Protein AF-X0TEA9-F1 (afdb_monomer_lite)

Foldseek 3Di:
DPQFWEWEFEFQAQTWIWIDGPLDIDIGDRLGGCVPVVSVVVSVVVSVVCCVVRVGQEYEYAQPCPTSSNVVLVVVCVVPVRHHYYHAWRQLVVQVVVCSVVVPAAWDWDWFADDFTQDPVRDTFGTFTWTDHDRDIDTDDGDDDDDDPDDVD

Sequence (153 aa):
MLNKKIVALGADIKNRILLAKGNTLYFGMDIGDLSDARNFGLFKKEVTRAIKKAKPDIITCDLHPNYFSSLFAKELNLRLNTYDLRLIQHHHAHIASVMQEHRLRGPVIGVSFDGTGYGEDGNSWGGEFLLVEGDGFKRLAHLKYRKMPGGDK

Secondary structure (DSSP, 8-state):
--S-EEEE---STTB--EEEETTEEEE----B-TTSHHHHHHHHHHHHHHHHHH--SEEEEES-TT-HHHHHHHHHHHHH--SEEEEE-HHHHHHHHHHHHTT--S-EEEEEEEEEEE-TTSSEEEEEEEEEETTEEEEEEEPPP---TTS--

pLDDT: mean 93.9, std 8.46, range [42.81, 98.62]

Organism: NCBI:txid412755

InterPro domains:
  IPR041440 HypF, Kae1-like domain [PF17788] (3-101)
  IPR051060 Carbamoyltransferase HypF-like [PTHR42959] (2-153)
  IPR055128 Carbamoyltransferase, Kae1-like domain, second subdomain [PF22521] (110-153)

Radius of gyration: 15.79 Å; chains: 1; bounding box: 41×28×40 Å

Structure (mmCIF, N/CA/C/O backbone):
data_AF-X0TEA9-F1
#
_entry.id   AF-X0TEA9-F1
#
loop_
_atom_site.group_PDB
_atom_site.id
_atom_site.type_symbol
_atom_site.label_atom_id
_atom_site.label_alt_id
_atom_site.label_comp_id
_atom_site.label_asym_id
_atom_site.label_entity_id
_atom_site.label_seq_id
_atom_site.pdbx_PDB_ins_code
_atom_site.Cartn_x
_atom_site.Cartn_y
_atom_site.Cartn_z
_atom_site.occupancy
_atom_site.B_iso_or_equiv
_atom_site.auth_seq_id
_atom_site.auth_comp_id
_atom_site.auth_asym_id
_atom_site.auth_atom_id
_atom_site.pdbx_PDB_model_num
ATOM 1 N N . MET A 1 1 ? -18.947 -6.884 2.192 1.00 50.41 1 MET A N 1
ATOM 2 C CA . MET A 1 1 ? -17.992 -6.852 3.319 1.00 50.41 1 MET A CA 1
ATOM 3 C C . MET A 1 1 ? -18.694 -6.214 4.507 1.00 50.41 1 MET A C 1
ATOM 5 O O . MET A 1 1 ? -19.144 -5.083 4.388 1.00 50.41 1 MET A O 1
ATOM 9 N N . LEU A 1 2 ? -18.884 -6.965 5.596 1.00 49.22 2 LEU A N 1
ATOM 10 C CA . LEU A 1 2 ? -19.403 -6.447 6.870 1.00 49.22 2 LEU A CA 1
ATOM 11 C C . LEU A 1 2 ? -18.555 -5.258 7.356 1.00 49.22 2 LEU A C 1
ATOM 13 O O . LEU A 1 2 ? -17.391 -5.168 6.980 1.00 49.22 2 LEU A O 1
ATOM 17 N N . ASN A 1 3 ? -19.175 -4.393 8.166 1.00 76.12 3 ASN A N 1
ATOM 18 C CA . ASN A 1 3 ? -18.806 -3.069 8.708 1.00 76.12 3 ASN A CA 1
ATOM 19 C C . ASN A 1 3 ? -17.374 -2.889 9.290 1.00 76.12 3 ASN A C 1
ATOM 21 O O . ASN A 1 3 ? -17.213 -2.337 10.378 1.00 76.12 3 ASN A O 1
ATOM 25 N N . LYS A 1 4 ? -16.335 -3.362 8.596 1.00 88.81 4 LYS A N 1
ATOM 26 C CA . LYS A 1 4 ? -14.934 -3.234 8.994 1.00 88.81 4 LYS A CA 1
ATOM 27 C C . LYS A 1 4 ? -14.460 -1.802 8.786 1.00 88.81 4 LYS A C 1
ATOM 29 O O . LYS A 1 4 ? -14.801 -1.148 7.797 1.00 88.81 4 LYS A O 1
ATOM 34 N N . LYS A 1 5 ? -13.651 -1.329 9.724 1.00 96.00 5 LYS A N 1
ATOM 35 C CA . LYS A 1 5 ? -12.936 -0.059 9.652 1.00 96.00 5 LYS A CA 1
ATOM 36 C C . LYS A 1 5 ? -11.523 -0.336 9.173 1.00 96.00 5 LYS A C 1
ATOM 38 O O . LYS A 1 5 ? -10.810 -1.128 9.787 1.00 96.00 5 LYS A O 1
ATOM 43 N N . ILE A 1 6 ? -11.129 0.325 8.096 1.00 96.44 6 ILE A N 1
ATOM 44 C CA . ILE A 1 6 ? -9.833 0.116 7.454 1.00 96.44 6 ILE A CA 1
ATOM 45 C C . ILE A 1 6 ? -9.066 1.426 7.489 1.00 96.44 6 ILE A C 1
ATOM 47 O O . ILE A 1 6 ? -9.613 2.458 7.112 1.00 96.44 6 ILE A O 1
ATOM 51 N N . VAL A 1 7 ? -7.808 1.388 7.918 1.00 97.88 7 VAL A N 1
ATOM 52 C CA . VAL A 1 7 ? -6.879 2.508 7.737 1.00 97.88 7 VAL A CA 1
ATOM 53 C C . VAL A 1 7 ? -5.841 2.096 6.696 1.00 97.88 7 VAL A C 1
ATOM 55 O O . VAL A 1 7 ? -5.068 1.172 6.924 1.00 97.88 7 VAL A O 1
ATOM 58 N N . ALA A 1 8 ? -5.847 2.750 5.538 1.00 98.00 8 ALA A N 1
ATOM 59 C CA . ALA A 1 8 ? -4.859 2.553 4.487 1.00 98.00 8 ALA A CA 1
ATOM 60 C C . ALA A 1 8 ? -3.772 3.625 4.576 1.00 98.00 8 ALA A C 1
ATOM 62 O O . ALA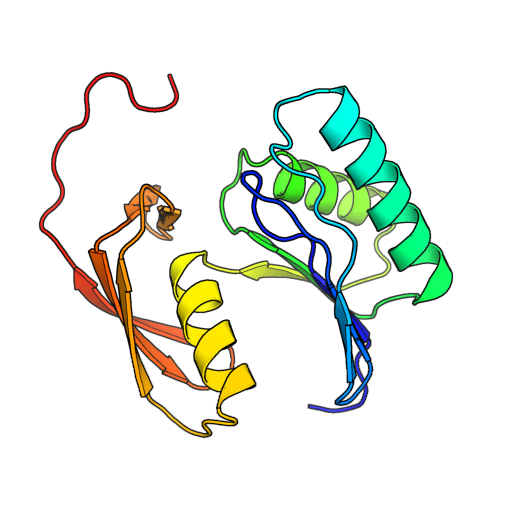 A 1 8 ? -4.073 4.816 4.675 1.00 98.00 8 ALA A O 1
ATOM 63 N N . LEU A 1 9 ? -2.517 3.188 4.569 1.00 98.31 9 LEU A N 1
ATOM 64 C CA . LEU A 1 9 ? -1.333 4.030 4.732 1.00 98.31 9 LEU A CA 1
ATOM 65 C C . LEU A 1 9 ? -0.776 4.506 3.391 1.00 98.31 9 LEU A C 1
ATOM 67 O O . LEU A 1 9 ? -0.061 5.498 3.388 1.00 98.31 9 LEU A O 1
ATOM 71 N N . GLY A 1 10 ? -1.126 3.848 2.282 1.00 96.75 10 GLY A N 1
ATOM 72 C CA . GLY A 1 10 ? -0.668 4.203 0.937 1.00 96.75 10 GLY A CA 1
ATOM 73 C C . GLY A 1 10 ? 0.783 3.804 0.644 1.00 96.75 10 GLY A C 1
ATOM 74 O O . GLY A 1 10 ? 1.349 2.956 1.335 1.00 96.75 10 GLY A O 1
ATOM 75 N N . ALA A 1 11 ? 1.334 4.421 -0.405 1.00 96.69 11 ALA A N 1
ATOM 76 C CA . ALA A 1 11 ? 2.721 4.319 -0.871 1.00 96.69 11 ALA A CA 1
ATOM 77 C C . ALA A 1 11 ? 3.558 5.526 -0.402 1.00 96.69 11 ALA A C 1
ATOM 79 O O . ALA A 1 11 ? 3.006 6.474 0.149 1.00 96.69 11 ALA A O 1
ATOM 80 N N . ASP A 1 12 ? 4.870 5.539 -0.630 1.00 96.62 12 ASP A N 1
ATOM 81 C CA . ASP A 1 12 ? 5.744 6.593 -0.084 1.00 96.62 12 ASP A CA 1
ATOM 82 C C . ASP A 1 12 ? 5.713 7.927 -0.839 1.00 96.62 12 ASP A C 1
ATOM 84 O O . ASP A 1 12 ? 5.885 8.980 -0.226 1.00 96.62 12 ASP A O 1
ATOM 88 N N . ILE A 1 13 ? 5.484 7.905 -2.151 1.00 96.25 13 ILE A N 1
ATOM 89 C CA . ILE A 1 13 ? 5.473 9.111 -2.986 1.00 96.25 13 ILE A CA 1
ATOM 90 C C . ILE A 1 13 ? 4.033 9.610 -3.132 1.00 96.25 13 ILE A C 1
ATOM 92 O O . ILE A 1 13 ? 3.132 8.827 -3.433 1.00 96.25 13 ILE A O 1
ATOM 96 N N . LYS A 1 14 ? 3.819 10.924 -2.956 1.00 95.44 14 LYS A N 1
ATOM 97 C CA . LYS A 1 14 ? 2.482 11.563 -2.960 1.00 95.44 14 LYS A CA 1
ATOM 98 C C . LYS A 1 14 ? 1.531 10.882 -1.966 1.00 95.44 14 LYS A C 1
ATOM 100 O O . LYS A 1 14 ? 0.381 10.568 -2.281 1.00 95.44 14 LYS A O 1
ATOM 105 N N . ASN A 1 15 ? 2.045 10.607 -0.769 1.00 98.12 15 ASN A N 1
ATOM 106 C CA . ASN A 1 15 ? 1.349 9.829 0.236 1.00 98.12 15 ASN A CA 1
ATOM 107 C C . ASN A 1 15 ? 0.074 10.527 0.724 1.00 98.12 15 ASN A C 1
ATOM 109 O O . ASN A 1 15 ? 0.049 11.726 1.014 1.00 98.12 15 ASN A O 1
ATOM 113 N N . ARG A 1 16 ? -0.979 9.726 0.896 1.00 97.31 16 ARG A N 1
ATOM 114 C CA . ARG A 1 16 ? -2.203 10.116 1.588 1.00 97.31 16 ARG A CA 1
ATOM 115 C C . ARG A 1 16 ? -2.786 8.911 2.310 1.00 97.31 16 ARG A C 1
ATOM 117 O O . ARG A 1 16 ? -2.997 7.864 1.704 1.00 97.31 16 ARG A O 1
ATOM 124 N N . ILE A 1 17 ? -3.108 9.082 3.590 1.00 97.69 17 ILE A N 1
ATOM 125 C CA . ILE A 1 17 ? -3.813 8.050 4.353 1.00 97.69 17 ILE A CA 1
ATOM 126 C C . ILE A 1 17 ? -5.316 8.084 4.062 1.00 97.69 17 ILE A C 1
ATOM 128 O O . ILE A 1 17 ? -5.883 9.135 3.753 1.00 97.69 17 ILE A O 1
ATOM 132 N N . LEU A 1 18 ? -5.984 6.949 4.220 1.00 97.25 18 LEU A N 1
ATOM 133 C CA . LEU A 1 18 ? -7.427 6.817 4.039 1.00 97.25 18 LEU A CA 1
ATOM 134 C C . LEU A 1 18 ? -8.028 6.042 5.212 1.00 97.25 18 LEU A C 1
ATOM 136 O O . LEU A 1 18 ? -7.525 4.986 5.584 1.00 97.25 18 LEU A O 1
ATOM 140 N N . LEU A 1 19 ? -9.136 6.532 5.766 1.00 96.94 19 LEU A N 1
ATOM 141 C CA . LEU A 1 19 ? -9.993 5.769 6.672 1.00 96.94 19 LEU A CA 1
ATOM 142 C C . LEU A 1 19 ? -11.269 5.364 5.932 1.00 96.94 19 LEU A C 1
ATOM 144 O O . LEU A 1 19 ? -12.052 6.222 5.533 1.00 96.94 19 LEU A O 1
ATOM 148 N N . ALA A 1 20 ? -11.512 4.065 5.800 1.00 95.00 20 ALA A N 1
ATOM 149 C CA . ALA A 1 20 ? -12.784 3.529 5.333 1.00 95.00 20 ALA A CA 1
ATOM 150 C C . ALA A 1 20 ? -13.621 3.051 6.524 1.00 95.00 20 ALA A C 1
ATOM 152 O O . ALA A 1 20 ? -13.121 2.341 7.401 1.00 95.00 20 ALA A O 1
ATOM 153 N N . LYS A 1 21 ? -14.901 3.428 6.561 1.00 92.38 21 LYS A N 1
ATOM 154 C CA . LYS A 1 21 ? -15.876 2.956 7.555 1.00 92.38 21 LYS A CA 1
ATOM 155 C C . LYS A 1 21 ? -17.211 2.698 6.864 1.00 92.38 21 LYS A C 1
ATOM 157 O O . LYS A 1 21 ? -17.892 3.638 6.454 1.00 92.38 21 LYS A O 1
ATOM 162 N N . GLY A 1 22 ? -17.589 1.426 6.751 1.00 87.12 22 GLY A N 1
ATOM 163 C CA . GLY A 1 22 ? -18.753 1.030 5.958 1.00 87.12 22 GLY A CA 1
ATOM 164 C C . GLY A 1 22 ? -18.560 1.434 4.494 1.00 87.12 22 GLY A C 1
ATOM 165 O O . GLY A 1 22 ? -17.565 1.059 3.883 1.00 87.12 22 GLY A O 1
ATOM 166 N N . ASN A 1 23 ? -19.479 2.239 3.957 1.00 85.44 23 ASN A N 1
ATOM 167 C CA . ASN A 1 23 ? -19.413 2.739 2.577 1.00 85.44 23 ASN A CA 1
ATOM 168 C C . ASN A 1 23 ? -18.794 4.143 2.458 1.00 85.44 23 ASN A C 1
ATOM 170 O O . ASN A 1 23 ? -18.801 4.719 1.371 1.00 85.44 23 ASN A O 1
ATOM 174 N N . THR A 1 24 ? -18.282 4.704 3.556 1.00 91.31 24 THR A N 1
ATOM 175 C CA . THR A 1 24 ? -17.723 6.059 3.571 1.00 91.31 24 THR A CA 1
ATOM 176 C C . THR A 1 24 ? -16.202 6.019 3.593 1.00 91.31 24 THR A C 1
ATOM 178 O O . THR A 1 24 ? -15.599 5.299 4.393 1.00 91.31 24 THR A O 1
ATOM 181 N N . LEU A 1 25 ? -15.596 6.832 2.729 1.00 93.88 25 LEU A N 1
ATOM 182 C CA . LEU A 1 25 ? -14.156 7.019 2.600 1.00 93.88 25 LEU A CA 1
ATOM 183 C C . LEU A 1 25 ? -13.775 8.414 3.110 1.00 93.88 25 LEU A C 1
ATOM 185 O O . LEU A 1 25 ? -14.314 9.416 2.643 1.00 93.88 25 LEU A O 1
ATOM 189 N N . TYR A 1 26 ? -12.850 8.478 4.064 1.00 95.38 26 TYR A N 1
ATOM 190 C CA . TYR A 1 26 ? -12.322 9.716 4.632 1.00 95.38 26 TYR A CA 1
ATOM 191 C C . TYR A 1 26 ? -10.846 9.848 4.271 1.00 95.38 26 TYR A C 1
ATOM 193 O O . TYR A 1 26 ? -9.990 9.174 4.850 1.00 95.38 26 TYR A O 1
ATOM 201 N N . PHE A 1 27 ? -10.556 10.710 3.303 1.00 95.06 27 PHE A N 1
ATOM 202 C CA . PHE A 1 27 ? -9.198 10.976 2.848 1.00 95.06 27 PHE A CA 1
ATOM 203 C C . PHE A 1 27 ? -8.469 11.913 3.816 1.00 95.06 27 PHE A C 1
ATOM 205 O O . PHE A 1 27 ? -9.021 12.921 4.259 1.00 95.06 27 PHE A O 1
ATOM 212 N N . GLY A 1 28 ? -7.224 11.570 4.141 1.00 94.38 28 GLY A N 1
ATOM 213 C CA . GLY A 1 28 ? -6.304 12.443 4.858 1.00 94.38 28 GLY A CA 1
ATOM 214 C C . GLY A 1 28 ? -5.783 13.584 3.981 1.00 94.38 28 GLY A C 1
ATOM 215 O O . GLY A 1 28 ? -6.151 13.725 2.813 1.00 94.38 28 GLY A O 1
ATOM 216 N N . MET A 1 29 ? -4.900 14.399 4.554 1.00 93.75 29 MET A N 1
ATOM 217 C CA . MET A 1 29 ? -4.186 15.429 3.798 1.00 93.75 29 MET A CA 1
ATOM 218 C C . MET A 1 29 ? -3.150 14.818 2.848 1.00 93.75 29 MET A C 1
ATOM 220 O O . MET A 1 29 ? -2.738 13.672 3.023 1.00 93.75 29 MET A O 1
ATOM 224 N N . ASP A 1 30 ? -2.723 15.599 1.859 1.00 96.94 30 ASP A N 1
ATOM 225 C CA . ASP A 1 30 ? -1.516 15.288 1.095 1.00 96.94 30 ASP A CA 1
ATOM 226 C C . ASP A 1 30 ? -0.289 15.437 1.999 1.00 96.94 30 ASP A C 1
ATOM 228 O O . ASP A 1 30 ? -0.057 16.516 2.549 1.00 96.94 30 ASP A O 1
ATOM 232 N N . ILE A 1 31 ? 0.448 14.347 2.198 1.00 97.62 31 ILE A N 1
ATOM 233 C CA . ILE A 1 31 ? 1.661 14.325 3.020 1.00 97.62 31 ILE A CA 1
ATOM 234 C C . ILE A 1 31 ? 2.913 14.489 2.145 1.00 97.62 31 ILE A C 1
ATOM 236 O O . ILE A 1 31 ? 3.948 14.926 2.644 1.00 97.62 31 ILE A O 1
ATOM 240 N N . GLY A 1 32 ? 2.831 14.192 0.845 1.00 96.88 32 GLY A N 1
ATOM 241 C CA . GLY A 1 32 ? 3.976 14.233 -0.061 1.00 96.88 32 GLY A CA 1
ATOM 242 C C . GLY A 1 32 ? 4.884 13.005 0.048 1.00 96.88 32 GLY A C 1
ATOM 243 O O . GLY A 1 32 ? 4.409 11.886 0.214 1.00 96.88 32 GLY A O 1
ATOM 244 N N . ASP A 1 33 ? 6.188 13.213 -0.127 1.00 97.75 33 ASP A N 1
ATOM 245 C CA . ASP A 1 33 ? 7.207 12.157 -0.137 1.00 97.75 33 ASP A CA 1
ATOM 246 C C . ASP A 1 33 ? 7.652 11.799 1.288 1.00 97.75 33 ASP A C 1
ATOM 248 O O . ASP A 1 33 ? 8.122 12.670 2.027 1.00 97.75 33 ASP A O 1
ATOM 252 N N . LEU A 1 34 ? 7.502 10.530 1.675 1.00 98.25 34 LEU A N 1
ATOM 253 C CA . LEU A 1 34 ? 7.853 10.036 3.010 1.00 98.25 34 LEU A CA 1
ATOM 254 C C . LEU A 1 34 ? 9.362 9.874 3.254 1.00 98.25 34 LEU A C 1
ATOM 256 O O . LEU A 1 34 ? 9.749 9.626 4.395 1.00 98.25 34 LEU A O 1
ATOM 260 N N . SER A 1 35 ? 10.216 10.055 2.245 1.00 96.75 35 SER A N 1
ATOM 261 C CA . SER A 1 35 ? 11.669 10.141 2.443 1.00 96.75 35 SER A CA 1
ATOM 262 C C . SER A 1 35 ? 12.104 11.456 3.111 1.00 96.75 35 SER A C 1
ATOM 264 O O . SER A 1 35 ? 13.134 11.487 3.789 1.00 96.75 35 SER A O 1
ATOM 266 N N . ASP A 1 36 ? 11.303 12.531 3.017 1.00 98.12 36 ASP A N 1
ATOM 267 C CA . ASP A 1 36 ? 11.517 13.751 3.809 1.00 98.12 36 ASP A CA 1
ATOM 268 C C . ASP A 1 36 ? 11.112 13.490 5.271 1.00 98.12 36 ASP A C 1
ATOM 270 O O . ASP A 1 36 ? 9.962 13.174 5.593 1.00 98.12 36 ASP A O 1
ATOM 274 N N . ALA A 1 37 ? 12.060 13.667 6.193 1.00 97.88 37 ALA A N 1
ATOM 275 C CA . ALA A 1 37 ? 11.860 13.393 7.614 1.00 97.88 37 ALA A CA 1
ATOM 276 C C . ALA A 1 37 ? 10.697 14.187 8.249 1.00 97.88 37 ALA A C 1
ATOM 278 O O . ALA A 1 37 ? 10.060 13.701 9.192 1.00 97.88 37 ALA A O 1
ATOM 279 N N . ARG A 1 38 ? 10.395 15.395 7.752 1.00 98.12 38 ARG A N 1
ATOM 280 C CA . ARG A 1 38 ? 9.257 16.205 8.220 1.00 98.12 38 ARG A CA 1
ATOM 281 C C . ARG A 1 38 ? 7.942 15.581 7.769 1.00 98.12 38 ARG A C 1
ATOM 283 O O . ARG A 1 38 ? 7.042 15.433 8.600 1.00 98.12 38 ARG A O 1
ATOM 290 N N . ASN A 1 39 ? 7.858 15.160 6.507 1.00 98.44 39 ASN A N 1
ATOM 291 C CA . ASN A 1 39 ? 6.688 14.471 5.958 1.00 98.44 39 ASN A CA 1
ATOM 292 C C . ASN A 1 39 ? 6.463 13.136 6.672 1.00 98.44 39 ASN A C 1
ATOM 294 O O . ASN A 1 39 ? 5.350 12.853 7.112 1.00 98.44 39 ASN A O 1
ATOM 298 N N . PHE A 1 40 ? 7.523 12.361 6.916 1.00 98.56 40 PHE A N 1
ATOM 299 C CA . PHE A 1 40 ? 7.415 11.126 7.692 1.00 98.56 40 PHE A CA 1
ATOM 300 C C . PHE A 1 40 ? 6.984 11.379 9.146 1.00 98.56 40 PHE A C 1
ATOM 302 O O . PHE A 1 40 ? 6.178 10.640 9.718 1.00 98.56 40 PHE A O 1
ATOM 309 N N . GLY A 1 41 ? 7.473 12.457 9.765 1.00 98.44 41 GLY A N 1
ATOM 310 C CA . GLY A 1 41 ? 7.018 12.896 11.084 1.00 98.44 41 GLY A CA 1
ATOM 311 C C . GLY A 1 41 ? 5.521 13.224 11.116 1.00 98.44 41 GLY A C 1
ATOM 312 O O . GLY A 1 41 ? 4.826 12.833 12.060 1.00 98.44 41 GLY A O 1
ATOM 313 N N . LEU A 1 42 ? 5.019 13.907 10.084 1.00 98.19 42 LEU A N 1
ATOM 314 C CA . LEU A 1 42 ? 3.598 14.208 9.907 1.00 98.19 42 LEU A CA 1
ATOM 315 C C . LEU A 1 42 ? 2.781 12.928 9.686 1.00 98.19 42 LEU A C 1
ATOM 317 O O . LEU A 1 42 ? 1.819 12.693 10.417 1.00 98.19 42 LEU A O 1
ATOM 321 N N . PHE A 1 43 ? 3.222 12.059 8.777 1.00 98.62 43 PHE A N 1
ATOM 322 C CA . PHE A 1 43 ? 2.622 10.752 8.506 1.00 98.62 43 PHE A CA 1
ATOM 323 C C . PHE A 1 43 ? 2.418 9.928 9.779 1.00 98.62 43 PHE A C 1
ATOM 325 O O . PHE A 1 43 ? 1.301 9.502 10.075 1.00 98.62 43 PHE A O 1
ATOM 332 N N . LYS A 1 44 ? 3.464 9.764 10.601 1.00 98.25 44 LYS A N 1
ATOM 333 C CA . LYS A 1 44 ? 3.371 8.988 11.850 1.00 98.25 44 LYS A CA 1
ATOM 334 C C . LYS A 1 44 ? 2.329 9.554 12.814 1.00 98.25 44 LYS A C 1
ATOM 336 O O . LYS A 1 44 ? 1.586 8.787 13.436 1.00 98.25 44 LYS A O 1
ATOM 341 N N . LYS A 1 45 ? 2.253 10.885 12.943 1.00 97.69 45 LYS A N 1
ATOM 342 C CA . LYS A 1 45 ? 1.24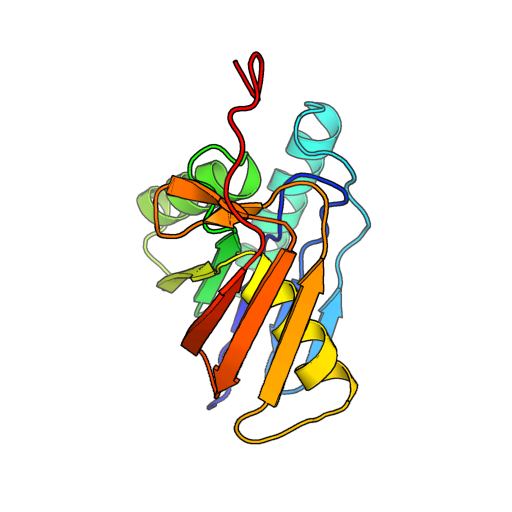4 11.559 13.781 1.00 97.69 45 LYS A CA 1
ATOM 343 C C . LYS A 1 45 ? -0.165 11.308 13.245 1.00 97.69 45 LYS A C 1
ATOM 345 O O . LYS A 1 45 ? -1.056 10.956 14.020 1.00 97.69 45 LYS A O 1
ATOM 350 N N . GLU A 1 46 ? -0.348 11.445 11.936 1.00 97.44 46 GLU A N 1
ATOM 351 C CA . GLU A 1 46 ? -1.621 11.241 11.244 1.00 97.44 46 GLU A CA 1
ATOM 352 C C . GLU A 1 46 ? -2.131 9.803 11.380 1.00 97.44 46 GLU A C 1
ATOM 354 O O . GLU A 1 46 ? -3.258 9.591 11.836 1.00 97.44 46 GLU A O 1
ATOM 359 N N . VAL A 1 47 ? -1.277 8.814 11.106 1.00 97.62 47 VAL A N 1
ATOM 360 C CA . VAL A 1 47 ? -1.593 7.385 11.254 1.00 97.62 47 VAL A CA 1
ATOM 361 C C . VAL A 1 47 ? -1.925 7.044 12.705 1.00 97.62 47 VAL A C 1
ATOM 363 O O . VAL A 1 47 ? -2.973 6.458 12.975 1.00 97.62 47 VAL A O 1
ATOM 366 N N . THR A 1 48 ? -1.097 7.463 13.668 1.00 95.81 48 THR A N 1
ATOM 367 C CA . THR A 1 48 ? -1.339 7.190 15.099 1.00 95.81 48 THR A CA 1
ATOM 368 C C . THR A 1 48 ? -2.681 7.767 15.554 1.00 95.81 48 THR A C 1
ATOM 370 O O . THR A 1 48 ? -3.455 7.116 16.264 1.00 95.81 48 THR A O 1
ATOM 373 N N . ARG A 1 49 ? -2.995 8.988 15.109 1.00 95.81 49 ARG A N 1
ATOM 374 C CA . ARG A 1 49 ? -4.270 9.651 15.388 1.00 95.81 49 ARG A CA 1
ATOM 375 C C . ARG A 1 49 ? -5.444 8.909 14.750 1.00 95.81 49 ARG A C 1
ATOM 377 O O . ARG A 1 49 ? -6.463 8.727 15.421 1.00 95.81 49 ARG A O 1
ATOM 384 N N . ALA A 1 50 ? -5.310 8.474 13.498 1.00 95.69 50 ALA A N 1
ATOM 385 C CA . ALA A 1 50 ? -6.330 7.705 12.791 1.00 95.69 50 ALA A CA 1
ATOM 386 C C . ALA A 1 50 ? -6.604 6.367 13.491 1.00 95.69 50 ALA A C 1
ATOM 388 O O . ALA A 1 50 ? -7.761 6.067 13.785 1.00 95.69 50 ALA A O 1
ATOM 389 N N . ILE A 1 51 ? -5.559 5.620 13.862 1.00 95.06 51 ILE A N 1
ATOM 390 C CA . ILE A 1 51 ? -5.671 4.347 14.590 1.00 95.06 51 ILE A CA 1
ATOM 391 C C . ILE A 1 51 ? -6.369 4.554 15.936 1.00 95.06 51 ILE A C 1
ATOM 393 O O . ILE A 1 51 ? -7.347 3.867 16.231 1.00 95.06 51 ILE A O 1
ATOM 397 N N . LYS A 1 52 ? -5.933 5.539 16.736 1.00 94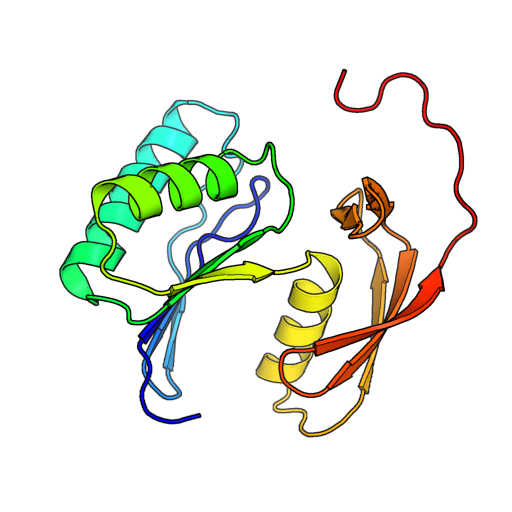.00 52 LYS A N 1
ATOM 398 C CA . LYS A 1 52 ? -6.527 5.816 18.056 1.00 94.00 52 LYS A CA 1
ATOM 399 C C . LYS A 1 52 ? -8.014 6.175 17.963 1.00 94.00 52 LYS A C 1
ATOM 401 O O . LYS A 1 52 ? -8.797 5.753 18.813 1.00 94.00 52 LYS A O 1
ATOM 406 N N . LYS A 1 53 ? -8.404 6.957 16.950 1.00 92.94 53 LYS A N 1
ATOM 407 C CA . LYS A 1 53 ? -9.795 7.396 16.752 1.00 92.94 53 LYS A CA 1
ATOM 408 C C . LYS A 1 53 ? -10.679 6.296 16.170 1.00 92.94 53 LYS A C 1
ATOM 410 O O . LYS A 1 53 ? -11.789 6.089 16.651 1.00 92.94 53 LYS A O 1
ATOM 415 N N . ALA A 1 54 ? -10.210 5.614 15.129 1.00 94.25 54 ALA A N 1
ATOM 416 C CA . ALA A 1 54 ? -11.013 4.643 14.398 1.00 94.25 54 ALA A CA 1
ATOM 417 C C . ALA A 1 54 ? -11.043 3.271 15.079 1.00 94.25 54 ALA A C 1
ATOM 419 O O . ALA A 1 54 ? -12.055 2.575 14.974 1.00 94.25 54 ALA A O 1
ATOM 420 N N . LYS A 1 55 ? -9.964 2.882 15.777 1.00 94.81 55 LYS A N 1
ATOM 421 C CA . LYS A 1 55 ? -9.719 1.507 16.243 1.00 94.81 55 LYS A CA 1
ATOM 422 C C . LYS A 1 55 ? -9.966 0.51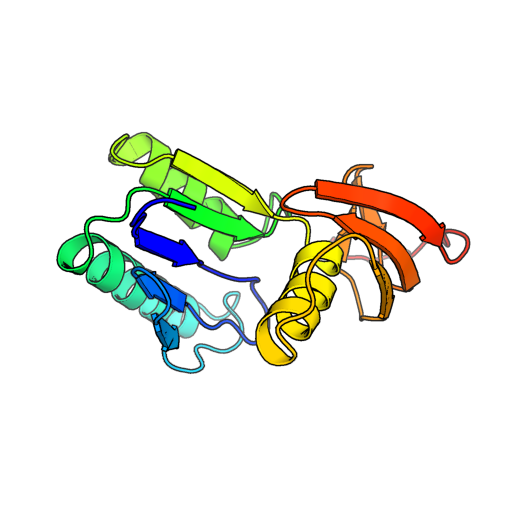7 15.090 1.00 94.81 55 LYS A C 1
ATOM 424 O O . LYS A 1 55 ? -10.998 -0.160 15.110 1.00 94.81 55 LYS A O 1
ATOM 429 N N . PRO A 1 56 ? -9.156 0.579 14.015 1.00 95.94 56 PRO A N 1
ATOM 430 C CA . PRO A 1 56 ? -9.424 -0.162 12.791 1.00 95.94 56 PRO A CA 1
ATOM 431 C C . PRO A 1 56 ? -9.325 -1.667 13.016 1.00 95.94 56 PRO A C 1
ATOM 433 O O . PRO A 1 56 ? -8.537 -2.121 13.838 1.00 95.94 56 PRO A O 1
ATOM 436 N N . ASP A 1 57 ? -10.104 -2.418 12.246 1.00 96.12 57 ASP A N 1
ATOM 437 C CA . ASP A 1 57 ? -10.015 -3.877 12.196 1.00 96.12 57 ASP A CA 1
ATOM 438 C C . ASP A 1 57 ? -8.860 -4.313 11.280 1.00 96.12 57 ASP A C 1
ATOM 440 O O . ASP A 1 57 ? -8.260 -5.367 11.479 1.00 96.12 57 ASP A O 1
ATOM 444 N N . ILE A 1 58 ? -8.563 -3.495 10.262 1.00 96.38 58 ILE A N 1
ATOM 445 C CA . ILE A 1 58 ? -7.537 -3.751 9.251 1.00 96.38 58 ILE A CA 1
ATOM 446 C C . ILE A 1 58 ? -6.687 -2.495 9.057 1.00 96.38 58 ILE A C 1
ATOM 448 O O . ILE A 1 58 ? -7.216 -1.388 8.905 1.00 96.38 58 ILE A O 1
ATOM 452 N N . ILE A 1 59 ? -5.374 -2.680 8.982 1.00 97.69 59 ILE A N 1
ATOM 453 C CA . ILE A 1 59 ? -4.455 -1.682 8.436 1.00 97.69 59 ILE A CA 1
ATOM 454 C C . ILE A 1 59 ? -3.917 -2.199 7.110 1.00 97.69 59 ILE A C 1
ATOM 456 O O . ILE A 1 59 ? -3.573 -3.371 6.998 1.00 97.69 59 ILE A O 1
ATOM 460 N N . THR A 1 60 ? -3.857 -1.337 6.098 1.00 97.62 60 THR A N 1
ATOM 461 C CA . THR A 1 60 ? -3.275 -1.692 4.798 1.00 97.62 60 THR A CA 1
ATOM 462 C C . THR A 1 60 ? -2.135 -0.757 4.429 1.00 97.62 60 THR A C 1
ATOM 464 O O . THR A 1 60 ? -2.178 0.427 4.760 1.00 97.62 60 THR A O 1
ATOM 467 N N . CYS A 1 61 ? -1.116 -1.271 3.753 1.00 98.00 61 CYS A N 1
ATOM 468 C CA . CYS A 1 61 ? -0.028 -0.481 3.177 1.00 98.00 61 CYS A CA 1
ATOM 469 C C . CYS A 1 61 ? 0.454 -1.127 1.876 1.00 98.00 61 CYS A C 1
ATOM 471 O O . CYS A 1 61 ? 0.033 -2.237 1.538 1.00 98.00 61 CYS A O 1
ATOM 473 N N . ASP A 1 62 ? 1.330 -0.435 1.155 1.00 98.06 62 ASP A N 1
ATOM 474 C CA . ASP A 1 62 ? 1.959 -0.986 -0.042 1.00 98.06 62 ASP A CA 1
ATOM 475 C C . ASP A 1 62 ? 2.749 -2.275 0.260 1.00 98.06 62 ASP A C 1
ATOM 477 O O . ASP A 1 62 ? 3.291 -2.464 1.359 1.00 98.06 62 ASP A O 1
ATOM 481 N N . LEU A 1 63 ? 2.828 -3.163 -0.728 1.00 97.38 63 LEU A N 1
ATOM 482 C CA . LEU A 1 63 ? 3.620 -4.388 -0.681 1.00 97.38 63 LEU A CA 1
ATOM 483 C C . LEU A 1 63 ? 5.131 -4.124 -0.594 1.00 97.38 63 LEU A C 1
ATOM 485 O O . LEU A 1 63 ? 5.854 -4.969 -0.059 1.00 97.38 63 LEU A O 1
ATOM 489 N N . HIS A 1 64 ? 5.610 -2.973 -1.077 1.00 96.81 64 HIS A N 1
ATOM 490 C CA . HIS A 1 64 ? 7.034 -2.657 -1.130 1.00 96.81 64 HIS A CA 1
ATOM 491 C C . HIS A 1 64 ? 7.698 -2.784 0.259 1.00 96.81 64 HIS A C 1
ATOM 493 O O . HIS A 1 64 ? 7.367 -2.044 1.190 1.00 96.81 64 HIS A O 1
ATOM 499 N N . PRO A 1 65 ? 8.672 -3.697 0.445 1.00 95.19 65 PRO A N 1
ATOM 500 C CA . PRO A 1 65 ? 9.182 -4.032 1.773 1.00 95.19 65 PRO A CA 1
ATOM 501 C C . PRO A 1 65 ? 9.973 -2.898 2.430 1.00 95.19 65 PRO A C 1
ATOM 503 O O . PRO A 1 65 ? 9.998 -2.839 3.659 1.00 95.19 65 PRO A O 1
ATOM 506 N N . ASN A 1 66 ? 10.573 -2.018 1.621 1.00 94.62 66 ASN A N 1
ATOM 507 C CA . ASN A 1 66 ? 11.428 -0.919 2.082 1.00 94.62 66 ASN A CA 1
ATOM 508 C C . ASN A 1 66 ? 10.728 0.445 2.121 1.00 94.62 66 ASN A C 1
ATOM 510 O O . ASN A 1 66 ? 11.388 1.440 2.396 1.00 94.62 66 ASN A O 1
ATOM 514 N N . TYR A 1 67 ? 9.426 0.514 1.831 1.00 97.31 67 TYR A N 1
ATOM 515 C CA . TYR A 1 67 ? 8.708 1.779 1.957 1.00 97.31 67 TYR A CA 1
ATOM 516 C C . TYR A 1 67 ? 8.588 2.188 3.427 1.00 97.31 67 TYR A C 1
ATOM 518 O O . TYR A 1 67 ? 8.296 1.352 4.285 1.00 97.31 67 TYR A O 1
ATOM 526 N N . PHE A 1 68 ? 8.775 3.471 3.727 1.00 98.19 68 PHE A N 1
ATOM 527 C CA . PHE A 1 68 ? 8.601 4.056 5.056 1.00 98.19 68 PHE A CA 1
ATOM 528 C C . PHE A 1 68 ? 7.198 3.787 5.600 1.00 98.19 68 PHE A C 1
ATOM 530 O O . PHE A 1 68 ? 7.044 3.429 6.772 1.00 98.19 68 PHE A O 1
ATOM 537 N N . SER A 1 69 ? 6.179 3.904 4.746 1.00 97.88 69 SER A N 1
ATOM 538 C CA . SER A 1 69 ? 4.792 3.550 5.068 1.00 97.88 69 SER A CA 1
ATOM 539 C C . SER A 1 69 ? 4.656 2.083 5.500 1.00 97.88 69 SER A C 1
ATOM 541 O O . SER A 1 69 ? 4.070 1.801 6.550 1.00 97.88 69 SER A O 1
ATOM 543 N N . SER A 1 70 ? 5.253 1.156 4.750 1.00 97.75 70 SER A N 1
ATOM 544 C CA . SER A 1 70 ? 5.188 -0.289 5.005 1.00 97.75 70 SER A CA 1
ATOM 545 C C . SER A 1 70 ? 6.029 -0.731 6.203 1.00 97.75 70 SER A C 1
ATOM 547 O O . SER A 1 70 ? 5.585 -1.561 7.002 1.00 97.75 70 SER A O 1
ATOM 549 N N . LEU A 1 71 ? 7.218 -0.155 6.383 1.00 98.00 71 LEU A N 1
ATOM 550 C CA . LEU A 1 71 ? 8.067 -0.378 7.555 1.00 98.00 71 LEU A CA 1
ATOM 551 C C . LEU A 1 71 ? 7.367 0.097 8.831 1.00 98.00 71 LEU A C 1
ATOM 553 O O . LEU A 1 71 ? 7.305 -0.647 9.811 1.00 98.00 71 LEU A O 1
ATOM 557 N N . PHE A 1 72 ? 6.761 1.287 8.798 1.00 98.00 72 PHE A N 1
ATOM 558 C CA . PHE A 1 72 ? 6.011 1.812 9.935 1.00 98.00 72 PHE A CA 1
ATOM 559 C C . PHE A 1 72 ? 4.765 0.969 10.246 1.00 98.00 72 PHE A C 1
ATOM 561 O O . PHE A 1 72 ? 4.474 0.709 11.413 1.00 98.00 72 PHE A O 1
ATOM 568 N N . ALA A 1 73 ? 4.050 0.482 9.226 1.00 97.25 73 ALA A N 1
ATOM 569 C CA . ALA A 1 73 ? 2.909 -0.414 9.419 1.00 97.25 73 ALA A CA 1
ATOM 570 C C . ALA A 1 73 ? 3.315 -1.719 10.126 1.00 97.25 73 ALA A C 1
ATOM 572 O O . ALA A 1 73 ? 2.664 -2.136 11.086 1.00 97.25 73 ALA A O 1
ATOM 573 N N . LYS A 1 74 ? 4.427 -2.335 9.697 1.00 96.50 74 LYS A N 1
ATOM 574 C CA . LYS A 1 74 ? 4.989 -3.546 10.321 1.00 96.50 74 LYS A CA 1
ATOM 575 C C . LYS A 1 74 ? 5.430 -3.287 11.763 1.00 96.50 74 LYS A C 1
ATOM 577 O O . LYS A 1 74 ? 5.103 -4.075 12.649 1.00 96.50 74 LYS A O 1
ATOM 582 N N . GLU A 1 75 ? 6.117 -2.173 12.011 1.00 96.75 75 GLU A N 1
ATOM 583 C CA . GLU A 1 75 ? 6.538 -1.745 13.352 1.00 96.75 75 GLU A CA 1
ATOM 584 C C . GLU A 1 75 ? 5.338 -1.579 14.293 1.00 96.75 75 GLU A C 1
ATOM 586 O O . GLU A 1 75 ? 5.338 -2.097 15.413 1.00 96.75 75 GLU A O 1
ATOM 591 N N . LEU A 1 76 ? 4.289 -0.886 13.840 1.00 94.88 76 LEU A N 1
ATOM 592 C CA . LEU A 1 76 ? 3.070 -0.718 14.623 1.00 94.88 76 LEU A CA 1
ATOM 593 C C . LEU A 1 76 ? 2.366 -2.059 14.871 1.00 94.88 76 LEU A C 1
ATOM 595 O O . LEU A 1 76 ? 1.822 -2.246 15.961 1.00 94.88 76 LEU A O 1
ATOM 599 N N . ASN A 1 77 ? 2.360 -2.971 13.894 1.00 94.62 77 ASN A N 1
ATOM 600 C CA . ASN A 1 77 ? 1.677 -4.259 14.019 1.00 94.62 77 ASN A CA 1
ATOM 601 C C . ASN A 1 77 ? 2.340 -5.125 15.094 1.00 94.62 77 ASN A C 1
ATOM 603 O O . ASN A 1 77 ? 1.654 -5.662 15.959 1.00 94.62 77 ASN A O 1
ATOM 607 N N . LEU A 1 78 ? 3.677 -5.159 15.108 1.00 94.50 78 LEU A N 1
ATOM 608 C CA . LEU A 1 78 ? 4.460 -5.840 16.143 1.00 94.50 78 LEU A CA 1
ATOM 609 C C . LEU A 1 78 ? 4.216 -5.261 17.543 1.00 94.50 78 LEU A C 1
ATOM 611 O O . LEU A 1 78 ? 4.178 -6.006 18.518 1.00 94.50 78 LEU A O 1
ATOM 615 N N . ARG A 1 79 ? 4.050 -3.937 17.657 1.00 92.94 79 ARG A N 1
ATOM 616 C CA . ARG A 1 79 ? 3.840 -3.269 18.953 1.00 92.94 79 ARG A CA 1
ATOM 617 C C . ARG A 1 79 ? 2.425 -3.398 19.495 1.00 92.94 79 ARG A C 1
ATOM 619 O O . ARG A 1 79 ? 2.251 -3.503 20.704 1.00 92.94 79 ARG A O 1
ATOM 626 N N . LEU A 1 80 ? 1.424 -3.273 18.627 1.00 91.38 80 LEU A N 1
ATOM 627 C CA . LEU A 1 80 ? 0.029 -3.164 19.045 1.00 91.38 80 LEU A CA 1
ATOM 628 C C . LEU A 1 80 ? -0.703 -4.500 18.963 1.00 91.38 80 LEU A C 1
ATOM 630 O O . LEU A 1 80 ? -1.536 -4.762 19.821 1.00 91.38 80 LEU A O 1
ATOM 634 N N . ASN A 1 81 ? -0.432 -5.312 17.936 1.00 89.00 81 ASN A N 1
ATOM 635 C CA . ASN A 1 81 ? -1.087 -6.598 17.679 1.00 89.00 81 ASN A CA 1
ATOM 636 C C . ASN A 1 81 ? -2.627 -6.562 17.839 1.00 89.00 81 ASN A C 1
ATOM 638 O O . ASN A 1 81 ? -3.234 -7.467 18.406 1.00 89.00 81 ASN A O 1
ATOM 642 N N . THR A 1 82 ? -3.261 -5.466 17.401 1.00 90.25 82 THR A N 1
ATOM 643 C CA . THR A 1 82 ? -4.703 -5.198 17.600 1.00 90.25 82 THR A CA 1
ATOM 644 C C . THR A 1 82 ? -5.507 -5.154 16.300 1.00 90.25 82 THR A C 1
ATOM 646 O O . THR A 1 82 ? -6.714 -4.925 16.342 1.00 90.25 82 THR A O 1
ATOM 649 N N . TYR A 1 83 ? -4.865 -5.355 15.151 1.00 94.00 83 TYR A N 1
ATOM 650 C CA . TYR A 1 83 ? -5.482 -5.285 13.827 1.00 94.00 83 TYR A CA 1
ATOM 651 C C . TYR A 1 83 ? -4.826 -6.281 12.867 1.00 94.00 83 TYR A C 1
ATOM 653 O O . TYR A 1 83 ? -3.703 -6.726 13.088 1.00 94.00 83 TYR A O 1
ATOM 661 N N . ASP A 1 84 ? -5.530 -6.603 11.785 1.00 95.88 84 ASP A N 1
ATOM 662 C CA . ASP A 1 84 ? -5.009 -7.393 10.666 1.00 95.88 84 ASP A CA 1
ATOM 663 C C . ASP A 1 84 ? -4.217 -6.473 9.716 1.00 95.88 84 ASP A C 1
ATOM 665 O O . ASP A 1 84 ? -4.783 -5.532 9.151 1.00 95.88 84 ASP A O 1
ATOM 669 N N . LEU A 1 85 ? -2.906 -6.691 9.570 1.00 97.31 85 LEU A N 1
ATOM 670 C CA . LEU A 1 85 ? -2.066 -5.941 8.630 1.00 97.31 85 LEU A CA 1
ATOM 671 C C . LEU A 1 85 ? -2.080 -6.621 7.256 1.00 97.31 85 LEU A C 1
ATOM 673 O O . LEU A 1 85 ? -1.607 -7.748 7.120 1.00 97.31 85 LEU A O 1
ATOM 677 N N . ARG A 1 86 ? -2.532 -5.907 6.219 1.00 97.06 86 ARG A N 1
ATOM 678 C CA . ARG A 1 86 ? -2.536 -6.398 4.832 1.00 97.06 86 ARG A CA 1
ATOM 679 C C . ARG A 1 86 ? -1.628 -5.577 3.933 1.00 97.06 86 ARG A C 1
ATOM 681 O O . ARG A 1 86 ? -1.756 -4.358 3.843 1.00 97.06 86 ARG A O 1
ATOM 688 N N . LEU A 1 87 ? -0.744 -6.270 3.232 1.00 97.25 87 LEU A N 1
ATOM 689 C CA . LEU A 1 87 ? 0.101 -5.686 2.202 1.00 97.25 87 LEU A CA 1
ATOM 690 C C . LEU A 1 87 ? -0.640 -5.745 0.866 1.00 97.25 87 LEU A C 1
ATOM 692 O O . LEU A 1 87 ? -1.139 -6.805 0.494 1.00 97.25 87 LEU A O 1
ATOM 696 N N . ILE A 1 88 ? -0.738 -4.617 0.169 1.00 97.50 88 ILE A N 1
ATOM 697 C CA . ILE A 1 88 ? -1.494 -4.494 -1.080 1.00 97.50 88 ILE A CA 1
ATOM 698 C C . ILE A 1 88 ? -0.529 -4.187 -2.217 1.00 97.50 88 ILE A C 1
ATOM 700 O O . ILE A 1 88 ? 0.278 -3.264 -2.127 1.00 97.50 88 ILE A O 1
ATOM 704 N N . GLN A 1 89 ? -0.618 -4.957 -3.299 1.00 97.75 89 GLN A N 1
ATOM 705 C CA . GLN A 1 89 ? 0.200 -4.729 -4.483 1.00 97.75 89 GLN A CA 1
ATOM 706 C C . GLN A 1 89 ? -0.180 -3.395 -5.157 1.00 97.75 89 GLN A C 1
ATOM 708 O O . GLN A 1 89 ? -1.359 -3.089 -5.335 1.00 97.75 89 GLN A O 1
ATOM 713 N N . HIS A 1 90 ? 0.832 -2.606 -5.527 1.00 97.50 90 HIS A N 1
ATOM 714 C CA . HIS A 1 90 ? 0.691 -1.219 -5.987 1.00 97.50 90 HIS A CA 1
ATOM 715 C C . HIS A 1 90 ? -0.225 -1.049 -7.213 1.00 97.50 90 HIS A C 1
ATOM 717 O O . HIS A 1 90 ? -1.152 -0.241 -7.220 1.00 97.50 90 HIS A O 1
ATOM 723 N N . HIS A 1 91 ? -0.016 -1.866 -8.244 1.00 97.69 91 HIS A N 1
ATOM 724 C CA . HIS A 1 91 ? -0.759 -1.796 -9.505 1.00 97.69 91 HIS A CA 1
ATOM 725 C C . HIS A 1 91 ? -2.209 -2.276 -9.337 1.00 97.69 91 HIS A C 1
ATOM 727 O O . HIS A 1 91 ? -3.142 -1.709 -9.907 1.00 97.69 91 HIS A O 1
ATOM 733 N N . HIS A 1 92 ? -2.419 -3.291 -8.498 1.00 98.00 92 HIS A N 1
ATOM 734 C CA . HIS A 1 92 ? -3.738 -3.729 -8.072 1.00 98.00 92 HIS A CA 1
ATOM 735 C C . HIS A 1 92 ? -4.459 -2.606 -7.317 1.00 98.00 92 HIS A C 1
ATOM 737 O O . HIS A 1 92 ? -5.622 -2.347 -7.615 1.00 98.00 92 HIS A O 1
ATOM 743 N N . ALA A 1 93 ? -3.780 -1.882 -6.418 1.00 97.00 93 ALA A N 1
ATOM 744 C CA . ALA A 1 93 ? -4.363 -0.733 -5.724 1.00 97.00 93 ALA A CA 1
ATOM 745 C C . ALA A 1 93 ? -4.782 0.386 -6.695 1.00 97.00 93 ALA A C 1
ATOM 747 O O . ALA A 1 93 ? -5.875 0.939 -6.545 1.00 97.00 93 ALA A O 1
ATOM 748 N N . HIS A 1 94 ? -3.973 0.676 -7.722 1.00 97.38 94 HIS A N 1
ATOM 749 C CA . HIS A 1 94 ? -4.341 1.621 -8.781 1.00 97.38 94 HIS A CA 1
ATOM 750 C C . HIS A 1 94 ? -5.636 1.216 -9.489 1.00 97.38 94 HIS A C 1
ATOM 752 O O . HIS A 1 94 ? -6.579 2.007 -9.545 1.00 97.38 94 HIS A O 1
ATOM 758 N N . ILE A 1 95 ? -5.731 -0.027 -9.960 1.00 98.12 95 ILE A N 1
ATOM 759 C CA . ILE A 1 95 ? -6.930 -0.515 -10.658 1.00 98.12 95 ILE A CA 1
ATOM 760 C C . ILE A 1 95 ? -8.140 -0.550 -9.712 1.00 98.12 95 ILE A C 1
ATOM 762 O O . ILE A 1 95 ? -9.221 -0.080 -10.071 1.00 98.12 95 ILE A O 1
ATOM 766 N N . ALA A 1 96 ? -7.959 -1.039 -8.483 1.00 96.56 96 ALA A N 1
ATOM 767 C CA . ALA A 1 96 ? -9.013 -1.114 -7.476 1.00 96.56 96 ALA A CA 1
ATOM 768 C C . ALA A 1 96 ? -9.569 0.274 -7.114 1.00 96.56 96 ALA A C 1
ATOM 770 O O . ALA A 1 96 ? -10.770 0.402 -6.861 1.00 96.56 96 ALA A O 1
ATOM 771 N N . SER A 1 97 ? -8.736 1.322 -7.137 1.00 95.31 97 SER A N 1
ATOM 772 C CA . SER A 1 97 ? -9.196 2.698 -6.916 1.00 95.31 97 SER A CA 1
ATOM 773 C C . SER A 1 97 ? -10.215 3.146 -7.974 1.00 95.31 97 SER A C 1
ATOM 775 O O . SER A 1 97 ? -11.281 3.652 -7.617 1.00 95.31 97 SER A O 1
ATOM 777 N N . VAL A 1 98 ? -9.952 2.840 -9.251 1.00 96.94 98 VAL A N 1
ATOM 778 C CA . VAL A 1 98 ? -10.840 3.143 -10.387 1.00 96.94 98 VAL A CA 1
ATOM 779 C C . VAL A 1 98 ? -12.115 2.306 -10.315 1.00 96.94 98 VAL A C 1
ATOM 781 O O . VAL A 1 98 ? -13.219 2.825 -10.491 1.00 96.94 98 VAL A O 1
ATOM 784 N N . MET A 1 99 ? -11.993 1.013 -9.993 1.00 96.19 99 MET A N 1
ATOM 785 C CA . MET A 1 99 ? -13.158 0.147 -9.786 1.00 96.19 99 MET A CA 1
ATOM 786 C C . MET A 1 99 ? -14.078 0.695 -8.695 1.00 96.19 99 MET A C 1
ATOM 788 O O . MET A 1 99 ? -15.298 0.713 -8.867 1.00 96.19 99 MET A O 1
ATOM 792 N N . GLN A 1 100 ? -13.508 1.157 -7.582 1.00 93.38 100 GLN A N 1
ATOM 793 C CA . GLN A 1 100 ? -14.277 1.700 -6.470 1.00 93.38 100 GLN A CA 1
ATOM 794 C C . GLN A 1 100 ? -14.943 3.035 -6.830 1.00 93.38 100 GLN A C 1
ATOM 796 O O . GLN A 1 100 ? -16.115 3.225 -6.493 1.00 93.38 100 GLN A O 1
ATOM 801 N N . GLU A 1 101 ? -14.241 3.930 -7.529 1.00 94.56 101 GLU A N 1
ATOM 802 C CA . GLU A 1 101 ? -14.779 5.214 -7.998 1.00 94.56 101 GLU A CA 1
ATOM 803 C C . GLU A 1 101 ? -15.987 5.019 -8.926 1.00 94.56 101 GLU A C 1
ATOM 805 O O . GLU A 1 101 ? -17.054 5.598 -8.704 1.00 94.56 101 GLU A O 1
ATOM 810 N N . HIS A 1 102 ? -15.864 4.117 -9.901 1.00 95.88 102 HIS A N 1
ATOM 811 C CA . HIS A 1 102 ? -16.919 3.826 -10.876 1.00 95.88 102 HIS A CA 1
ATOM 812 C C . HIS A 1 102 ? -17.907 2.745 -10.425 1.00 95.88 102 HIS A C 1
ATOM 814 O O . HIS A 1 102 ? -18.799 2.363 -11.183 1.00 95.88 102 HIS A O 1
ATOM 820 N N . ARG A 1 103 ? -17.785 2.259 -9.182 1.00 93.69 103 ARG A N 1
ATOM 821 C CA . ARG A 1 103 ? -18.633 1.206 -8.596 1.00 93.69 103 ARG A CA 1
ATOM 822 C C . ARG A 1 103 ? -18.686 -0.066 -9.451 1.00 93.69 103 ARG A C 1
ATOM 824 O O . ARG A 1 103 ? -19.708 -0.756 -9.463 1.00 93.69 103 ARG A O 1
ATOM 831 N N . LEU A 1 104 ? -17.594 -0.383 -10.142 1.00 95.25 104 LEU A N 1
ATOM 832 C CA . LEU A 1 104 ? -17.471 -1.603 -10.930 1.00 95.25 104 LEU A CA 1
ATOM 833 C C . LEU A 1 104 ? -17.504 -2.813 -9.991 1.00 95.25 104 LEU A C 1
ATOM 835 O O . LEU A 1 104 ? -16.864 -2.832 -8.936 1.00 95.25 104 LEU A O 1
ATOM 839 N N . ARG A 1 105 ? -18.296 -3.817 -10.362 1.00 92.94 105 ARG A N 1
ATOM 840 C CA . ARG A 1 105 ? -18.457 -5.072 -9.623 1.00 92.94 105 ARG A CA 1
ATOM 841 C C . ARG A 1 105 ? -18.158 -6.234 -10.563 1.00 92.94 105 ARG A C 1
ATOM 843 O O . ARG A 1 105 ? -18.538 -6.179 -11.727 1.00 92.94 105 ARG A O 1
ATOM 850 N N . GLY A 1 106 ? -17.529 -7.278 -10.031 1.00 95.62 106 GLY A N 1
ATOM 851 C CA . GLY A 1 106 ? -17.084 -8.431 -10.813 1.00 95.62 106 GLY A CA 1
ATOM 852 C C . GLY A 1 106 ? -15.681 -8.255 -11.406 1.00 95.62 106 GLY A C 1
ATOM 853 O O . GLY A 1 106 ? -15.001 -7.274 -11.085 1.00 95.62 106 GLY A O 1
ATOM 854 N N . PRO A 1 107 ? -15.239 -9.220 -12.227 1.00 97.31 107 PRO A N 1
ATOM 855 C CA . PRO A 1 107 ? -13.897 -9.238 -12.788 1.00 97.31 107 PRO A CA 1
ATOM 856 C C . PRO A 1 107 ? -13.704 -8.138 -13.837 1.00 97.31 107 PRO A C 1
ATOM 858 O O . PRO A 1 107 ? -14.546 -7.949 -14.717 1.00 97.31 107 PRO A O 1
ATOM 861 N N . VAL A 1 108 ? -12.566 -7.444 -13.780 1.00 98.31 108 VAL A N 1
ATOM 862 C CA . VAL A 1 108 ? -12.156 -6.447 -14.782 1.00 98.31 108 VAL A CA 1
ATOM 863 C C . VAL A 1 108 ? -10.754 -6.736 -15.298 1.00 98.31 108 VAL A C 1
ATOM 865 O O . VAL A 1 108 ? -9.904 -7.246 -14.570 1.00 98.31 108 VAL A O 1
ATOM 868 N N . ILE A 1 109 ? -10.490 -6.352 -16.546 1.00 98.38 109 ILE A N 1
ATOM 869 C CA . ILE A 1 109 ? -9.118 -6.198 -17.032 1.00 98.38 109 ILE A CA 1
ATOM 870 C C . ILE A 1 109 ? -8.697 -4.764 -16.726 1.00 98.38 109 ILE A C 1
ATOM 872 O O . ILE A 1 109 ? -9.257 -3.817 -17.278 1.00 98.38 109 ILE A O 1
ATOM 876 N N . GLY A 1 110 ? -7.723 -4.612 -15.837 1.00 98.06 110 GLY A N 1
ATOM 877 C CA . GLY A 1 110 ? -7.094 -3.338 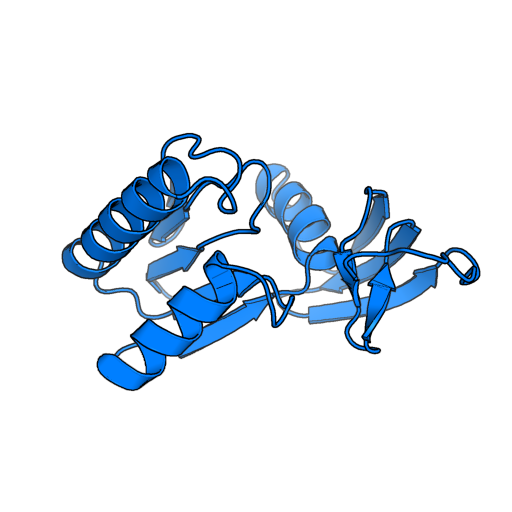-15.533 1.00 98.06 110 GLY A CA 1
ATOM 878 C C . GLY A 1 110 ? -5.721 -3.234 -16.183 1.00 98.06 110 GLY A C 1
ATOM 879 O O . GLY A 1 110 ? -4.963 -4.204 -16.225 1.00 98.06 110 GLY A O 1
ATOM 880 N N . VAL A 1 111 ? -5.403 -2.040 -16.670 1.00 98.12 111 VAL A N 1
ATOM 881 C CA . VAL A 1 111 ? -4.087 -1.707 -17.218 1.00 98.12 111 VAL A CA 1
ATOM 882 C C . VAL A 1 111 ? -3.486 -0.623 -16.335 1.00 98.12 111 VAL A C 1
ATOM 884 O O . VAL A 1 111 ? -4.073 0.449 -16.204 1.00 98.12 111 VAL A O 1
ATOM 887 N N . SER A 1 112 ? -2.354 -0.916 -15.698 1.00 97.62 112 SER A N 1
ATOM 888 C CA . SER A 1 112 ? -1.696 -0.010 -14.749 1.00 97.62 112 SER A CA 1
ATOM 889 C C . SER A 1 112 ? -0.300 0.320 -15.244 1.00 97.62 112 SER A C 1
ATOM 891 O O . SER A 1 112 ? 0.581 -0.544 -15.233 1.00 97.62 112 SER A O 1
ATOM 893 N N . PHE A 1 113 ? -0.125 1.554 -15.715 1.00 96.50 113 PHE A N 1
ATOM 894 C CA . PHE A 1 113 ? 1.149 2.091 -16.184 1.00 96.50 113 PHE A CA 1
ATOM 895 C C . PHE A 1 113 ? 1.586 3.199 -15.225 1.00 96.50 113 PHE A C 1
ATOM 897 O O . PHE A 1 113 ? 0.903 4.219 -15.109 1.00 96.50 113 PHE A O 1
ATOM 904 N N . ASP A 1 114 ? 2.703 2.991 -14.540 1.00 93.62 114 ASP A N 1
ATOM 905 C CA . ASP A 1 114 ? 3.286 3.937 -13.590 1.00 93.62 114 ASP A CA 1
ATOM 906 C C . ASP A 1 114 ? 4.808 4.049 -13.803 1.00 93.62 114 ASP A C 1
ATOM 908 O O . ASP A 1 114 ? 5.330 3.664 -14.851 1.00 93.62 114 ASP A O 1
ATOM 912 N N . GLY A 1 115 ? 5.510 4.675 -12.855 1.00 89.94 115 GLY A N 1
ATOM 913 C CA . GLY A 1 115 ? 6.970 4.730 -12.879 1.00 89.94 115 GLY A CA 1
ATOM 914 C C . GLY A 1 115 ? 7.585 3.405 -12.435 1.00 89.94 115 GLY A C 1
ATOM 915 O O . GLY A 1 115 ? 8.192 2.692 -13.234 1.00 89.94 115 GLY A O 1
ATOM 916 N N . THR A 1 116 ? 7.468 3.118 -11.141 1.00 87.69 116 THR A N 1
ATOM 917 C CA . THR A 1 116 ? 7.965 1.891 -10.522 1.00 87.69 116 THR A CA 1
ATOM 918 C C . THR A 1 116 ? 7.053 1.468 -9.374 1.00 87.69 116 THR A C 1
ATOM 920 O O . THR A 1 116 ? 6.821 2.225 -8.433 1.00 87.69 116 THR A O 1
ATOM 923 N N . GLY A 1 117 ? 6.608 0.213 -9.400 1.00 88.62 117 GLY A N 1
ATOM 924 C CA . GLY A 1 117 ? 5.948 -0.441 -8.269 1.00 88.62 117 GLY A CA 1
ATOM 925 C C . GLY A 1 117 ? 6.585 -1.791 -7.947 1.00 88.62 117 GLY A C 1
ATOM 926 O O . GLY A 1 117 ? 7.125 -2.466 -8.825 1.00 88.62 117 GLY A O 1
ATOM 927 N N . TYR A 1 118 ? 6.532 -2.205 -6.680 1.00 93.62 118 TYR A N 1
ATOM 928 C CA . TYR A 1 118 ? 7.089 -3.493 -6.262 1.00 93.62 118 TYR A CA 1
ATOM 929 C C . TYR A 1 118 ? 6.237 -4.656 -6.781 1.00 93.62 118 TYR A C 1
AT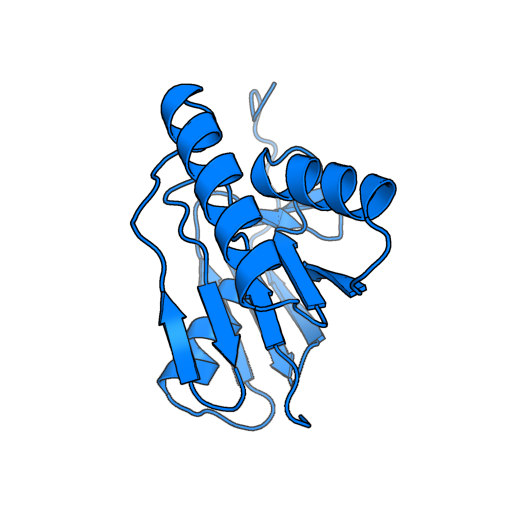OM 931 O O . TYR A 1 118 ? 5.040 -4.758 -6.488 1.00 93.62 118 TYR A O 1
ATOM 939 N N . GLY A 1 119 ? 6.859 -5.534 -7.561 1.00 94.44 119 GLY A N 1
ATOM 940 C CA . GLY A 1 119 ? 6.270 -6.780 -8.017 1.00 94.44 119 GLY A CA 1
ATOM 941 C C . GLY A 1 119 ? 6.294 -7.869 -6.955 1.00 94.44 119 GLY A C 1
ATOM 942 O O . GLY A 1 119 ? 7.235 -7.964 -6.170 1.00 94.44 119 GLY A O 1
ATOM 943 N N . GLU A 1 120 ? 5.298 -8.754 -6.972 1.00 94.00 120 GLU A N 1
ATOM 944 C CA . GLU A 1 120 ? 5.276 -9.949 -6.107 1.00 94.00 120 GLU A CA 1
ATOM 945 C C . GLU A 1 120 ? 6.433 -10.921 -6.401 1.00 94.00 120 GLU A C 1
ATOM 947 O O . GLU A 1 120 ? 6.797 -11.739 -5.562 1.00 94.00 120 GLU A O 1
ATOM 952 N N . ASP A 1 121 ? 7.040 -10.801 -7.581 1.00 94.94 121 ASP A N 1
ATOM 953 C CA . ASP A 1 121 ? 8.226 -11.535 -8.019 1.00 94.94 121 ASP A CA 1
ATOM 954 C C . ASP A 1 121 ? 9.548 -10.816 -7.686 1.00 94.94 121 ASP A C 1
ATOM 956 O O . ASP A 1 121 ? 10.616 -11.243 -8.124 1.00 94.94 121 ASP A O 1
ATOM 960 N N . GLY A 1 122 ? 9.487 -9.716 -6.929 1.00 91.44 122 GLY A N 1
ATOM 961 C CA . GLY A 1 122 ? 10.643 -8.913 -6.530 1.00 91.44 122 GLY A CA 1
ATOM 962 C C . GLY A 1 122 ? 11.214 -8.014 -7.631 1.00 91.44 122 GLY A C 1
ATOM 963 O O . GLY A 1 122 ? 12.212 -7.334 -7.391 1.00 91.44 122 GLY A O 1
ATOM 964 N N . ASN A 1 123 ? 10.604 -7.984 -8.821 1.00 92.94 123 ASN A N 1
ATOM 965 C CA . ASN A 1 123 ? 10.990 -7.089 -9.910 1.00 92.94 123 ASN A CA 1
ATOM 966 C C . ASN A 1 123 ? 10.229 -5.758 -9.833 1.00 92.94 123 ASN A C 1
ATOM 968 O O . ASN A 1 123 ? 9.126 -5.688 -9.296 1.00 92.94 123 ASN A O 1
ATOM 972 N N . SER A 1 124 ? 10.773 -4.707 -10.448 1.00 92.81 124 SER A N 1
ATOM 973 C CA . SER A 1 124 ? 10.030 -3.462 -10.669 1.00 92.81 124 SER A CA 1
ATOM 974 C C . SER A 1 124 ? 8.980 -3.665 -11.758 1.00 92.81 124 SER A C 1
ATOM 976 O O . SER A 1 124 ? 9.300 -4.068 -12.877 1.00 92.81 124 SER A O 1
ATOM 978 N N . TRP A 1 125 ? 7.726 -3.407 -11.418 1.00 95.94 125 TRP A N 1
ATOM 979 C CA . TRP A 1 125 ? 6.602 -3.340 -12.347 1.00 95.94 125 TRP A CA 1
ATOM 980 C C . TRP A 1 125 ? 6.356 -1.878 -12.742 1.00 95.94 125 TRP A C 1
ATOM 982 O O . TRP A 1 125 ? 6.819 -0.973 -12.049 1.00 95.94 125 TRP A O 1
ATOM 992 N N . GLY A 1 126 ? 5.660 -1.677 -13.860 1.00 94.38 126 GLY A N 1
ATOM 993 C CA . GLY A 1 126 ? 5.272 -0.341 -14.345 1.00 94.38 126 GLY A CA 1
ATOM 994 C C . GLY A 1 126 ? 4.471 -0.345 -15.649 1.00 94.38 126 GLY A C 1
ATOM 995 O O . GLY A 1 126 ? 4.205 0.705 -16.229 1.00 94.38 126 GLY A O 1
ATOM 996 N N . GLY A 1 127 ? 4.100 -1.527 -16.156 1.00 96.94 127 GLY A N 1
ATOM 997 C CA . GLY A 1 127 ? 3.393 -1.681 -17.425 1.00 96.94 127 GLY A CA 1
ATOM 998 C C . GLY A 1 127 ? 2.575 -2.964 -17.452 1.00 96.94 127 GLY A C 1
ATOM 999 O O . GLY A 1 127 ? 2.894 -3.887 -18.203 1.00 96.94 127 GLY A O 1
ATOM 1000 N N . GLU A 1 128 ? 1.560 -3.033 -16.591 1.00 98.19 128 GLU A N 1
ATOM 1001 C CA . GLU A 1 128 ? 0.916 -4.283 -16.177 1.00 98.19 128 GLU A CA 1
ATOM 1002 C C . GLU A 1 128 ? -0.516 -4.422 -16.693 1.00 98.19 128 GLU A C 1
ATOM 1004 O O . GLU A 1 128 ? -1.295 -3.469 -16.648 1.00 98.19 128 GLU A O 1
ATOM 1009 N N . PHE A 1 129 ? -0.881 -5.637 -17.110 1.00 98.50 129 PHE A N 1
ATOM 1010 C CA . PHE A 1 129 ? -2.247 -6.034 -17.456 1.00 98.50 129 PHE A CA 1
ATOM 1011 C C . PHE A 1 129 ? -2.724 -7.064 -16.436 1.00 98.50 129 PHE A C 1
ATOM 1013 O O . PHE A 1 129 ? -2.221 -8.193 -16.406 1.00 98.50 129 PHE A O 1
ATOM 1020 N N . LEU A 1 130 ? -3.683 -6.685 -15.595 1.00 98.56 130 LEU A N 1
ATOM 1021 C CA . LEU A 1 130 ? -4.172 -7.511 -14.494 1.00 98.56 130 LEU A CA 1
ATOM 1022 C C . LEU A 1 130 ? -5.648 -7.866 -14.703 1.00 98.56 130 LEU A C 1
ATOM 1024 O O . LEU A 1 130 ? -6.458 -7.004 -15.031 1.00 98.56 130 LEU A O 1
ATOM 1028 N N . LEU A 1 131 ? -6.007 -9.125 -14.463 1.00 98.50 131 LEU A N 1
ATOM 1029 C CA . LEU A 1 131 ? -7.384 -9.513 -14.166 1.00 98.50 131 LEU A CA 1
ATOM 1030 C C . LEU A 1 131 ? -7.617 -9.266 -12.677 1.00 98.50 131 LEU A C 1
ATOM 1032 O O . LEU A 1 131 ? -6.990 -9.936 -11.861 1.00 98.50 131 LEU A O 1
ATOM 1036 N N . VAL A 1 132 ? -8.476 -8.316 -12.327 1.00 98.19 132 VAL A N 1
ATOM 1037 C CA . VAL A 1 132 ? -8.776 -7.956 -10.934 1.00 98.19 132 VAL A CA 1
ATOM 1038 C C . VAL A 1 132 ? -10.193 -8.385 -10.595 1.00 98.19 132 VAL A C 1
ATOM 1040 O O . VAL A 1 132 ? -11.134 -8.040 -11.309 1.00 98.19 132 VAL A O 1
ATOM 1043 N N . GLU A 1 133 ? -10.345 -9.120 -9.496 1.00 94.44 133 GLU A N 1
ATOM 1044 C CA . GLU A 1 133 ? -11.641 -9.554 -8.985 1.00 94.44 133 GLU A CA 1
ATOM 1045 C C . GLU A 1 133 ? -11.616 -9.615 -7.454 1.00 94.44 133 GLU A C 1
ATOM 1047 O O . GLU A 1 133 ? -10.811 -10.320 -6.847 1.00 94.44 133 GLU A O 1
ATOM 1052 N N . GLY A 1 134 ? -12.529 -8.882 -6.811 1.00 89.12 134 GLY A N 1
ATOM 1053 C CA . GLY A 1 134 ? -12.613 -8.856 -5.353 1.00 89.12 134 GLY A CA 1
ATOM 1054 C C . GLY A 1 134 ? -11.377 -8.222 -4.710 1.00 89.12 134 GLY A C 1
ATOM 1055 O O . GLY A 1 134 ? -11.074 -7.062 -4.975 1.00 89.12 134 GLY A O 1
ATOM 1056 N N . ASP A 1 135 ? -10.718 -8.959 -3.815 1.00 89.50 135 ASP A N 1
ATOM 1057 C CA . ASP A 1 135 ? -9.473 -8.566 -3.143 1.00 89.50 135 ASP A CA 1
ATOM 1058 C C . ASP A 1 135 ? -8.216 -9.197 -3.767 1.00 89.50 135 ASP A C 1
ATOM 1060 O O . ASP A 1 135 ? -7.116 -9.015 -3.240 1.00 89.50 135 ASP A O 1
ATOM 1064 N N . GLY A 1 136 ? -8.367 -9.898 -4.892 1.00 94.88 136 GLY A N 1
ATOM 1065 C CA . GLY A 1 136 ? -7.286 -10.572 -5.598 1.00 94.88 136 GLY A CA 1
ATOM 1066 C C . GLY A 1 136 ? -7.090 -10.074 -7.027 1.00 94.88 136 GLY A C 1
ATOM 1067 O O . GLY A 1 136 ? -7.938 -9.408 -7.626 1.00 94.88 136 GLY A O 1
ATOM 1068 N N . PHE A 1 137 ? -5.949 -10.449 -7.597 1.00 97.69 137 PHE A N 1
ATOM 1069 C CA . PHE A 1 137 ? -5.644 -10.197 -8.996 1.00 97.69 137 PHE A CA 1
ATOM 1070 C C . PHE A 1 137 ? -4.809 -11.331 -9.599 1.00 97.69 137 PHE A C 1
ATOM 1072 O O . PHE A 1 137 ? -4.154 -12.097 -8.893 1.00 97.69 137 PHE A O 1
ATOM 1079 N N . LYS A 1 138 ? -4.811 -11.420 -10.930 1.00 98.12 138 LYS A N 1
ATOM 1080 C CA . LYS A 1 138 ? -3.913 -12.268 -11.715 1.00 98.12 138 LYS A CA 1
ATOM 1081 C C . LYS A 1 138 ? -3.223 -11.424 -12.775 1.00 98.12 138 LYS A C 1
ATOM 1083 O O . LYS A 1 138 ? -3.882 -10.794 -13.600 1.00 98.12 138 LYS A O 1
ATOM 1088 N N . ARG A 1 139 ? -1.894 -11.453 -12.798 1.00 98.00 139 ARG A N 1
ATOM 1089 C CA . ARG A 1 139 ? -1.098 -10.812 -13.849 1.00 98.00 139 ARG A CA 1
ATOM 1090 C C . ARG A 1 139 ? -1.225 -11.597 -15.155 1.00 98.00 139 ARG A C 1
ATOM 1092 O O . ARG A 1 139 ? -0.870 -12.773 -15.205 1.00 98.00 139 ARG A O 1
ATOM 1099 N N . LEU A 1 140 ? -1.769 -10.963 -16.192 1.00 98.38 140 LEU A N 1
ATOM 1100 C CA . LEU A 1 140 ? -2.020 -11.582 -17.497 1.00 98.38 140 LEU A CA 1
ATOM 1101 C C . LEU A 1 140 ? -0.907 -11.290 -18.504 1.00 98.38 140 LEU A C 1
ATOM 1103 O O . LEU A 1 140 ? -0.519 -12.175 -19.263 1.00 98.38 140 LEU A O 1
ATOM 1107 N N . ALA A 1 141 ? -0.404 -10.057 -18.516 1.00 98.12 141 ALA A N 1
ATOM 1108 C CA . ALA A 1 141 ? 0.675 -9.623 -19.393 1.00 98.12 141 ALA A CA 1
ATOM 1109 C C . ALA A 1 141 ? 1.429 -8.445 -18.770 1.00 98.12 141 ALA A C 1
ATOM 1111 O O . ALA A 1 141 ? 0.903 -7.751 -17.899 1.00 98.12 141 ALA A O 1
ATOM 1112 N N . HIS A 1 142 ? 2.658 -8.221 -19.229 1.00 97.81 142 HIS A N 1
ATOM 1113 C CA . HIS A 1 142 ? 3.469 -7.083 -18.820 1.00 97.81 142 HIS A CA 1
ATOM 1114 C C . HIS A 1 142 ? 4.533 -6.746 -19.863 1.00 97.81 142 HIS A C 1
ATOM 1116 O O . HIS A 1 142 ? 4.868 -7.568 -20.725 1.00 97.81 142 HIS A O 1
ATOM 1122 N N . LEU A 1 143 ? 5.097 -5.543 -19.773 1.00 96.12 143 LEU A N 1
ATOM 1123 C CA . LEU A 1 143 ? 6.260 -5.177 -20.579 1.00 96.12 143 LEU A CA 1
ATOM 1124 C C . LEU A 1 143 ? 7.466 -6.054 -20.223 1.00 96.12 143 LEU A C 1
ATOM 1126 O O . LEU A 1 143 ? 7.749 -6.315 -19.053 1.00 96.12 143 LEU A O 1
ATOM 1130 N N . LYS A 1 144 ? 8.214 -6.498 -21.239 1.00 95.62 144 LYS A N 1
ATOM 1131 C CA . LYS A 1 144 ? 9.408 -7.329 -21.040 1.00 95.62 144 LYS A CA 1
ATOM 1132 C C . LYS A 1 144 ? 10.411 -6.616 -20.130 1.00 95.62 144 LYS A C 1
ATOM 1134 O O . LYS A 1 144 ? 10.854 -5.515 -20.456 1.00 95.62 144 LYS A O 1
ATOM 1139 N N . TYR A 1 145 ? 10.834 -7.293 -19.061 1.00 94.44 145 TYR A N 1
ATOM 1140 C CA . TYR A 1 145 ? 11.817 -6.759 -18.123 1.00 94.44 145 TYR A CA 1
ATOM 1141 C C . TYR A 1 145 ? 13.104 -6.302 -18.806 1.00 94.44 145 TYR A C 1
ATOM 1143 O O . TYR A 1 145 ? 13.651 -6.970 -19.693 1.00 94.44 145 TYR A O 1
ATOM 1151 N N . ARG A 1 146 ? 13.612 -5.163 -18.338 1.00 89.81 146 ARG A N 1
ATOM 1152 C CA . ARG A 1 146 ? 14.898 -4.595 -18.734 1.00 89.81 146 ARG A CA 1
ATOM 1153 C C . ARG A 1 146 ? 15.749 -4.379 -17.493 1.00 89.81 146 ARG A C 1
ATOM 1155 O O . ARG A 1 146 ? 15.239 -4.029 -16.436 1.00 89.81 146 ARG A O 1
ATOM 1162 N N . LYS A 1 147 ? 17.058 -4.600 -17.627 1.00 86.25 147 LYS A N 1
ATOM 1163 C CA . LYS A 1 147 ? 18.006 -4.290 -16.556 1.00 86.25 147 LYS A CA 1
ATOM 1164 C C . LYS A 1 147 ? 18.111 -2.774 -16.426 1.00 86.25 147 LYS A C 1
ATOM 1166 O O . LYS A 1 147 ? 18.412 -2.109 -17.413 1.00 86.25 147 LYS A O 1
ATOM 1171 N N . MET A 1 148 ? 17.909 -2.268 -15.218 1.00 83.44 148 MET A N 1
ATOM 1172 C CA . MET A 1 148 ? 18.112 -0.864 -14.876 1.00 83.44 148 MET A CA 1
ATOM 1173 C C . MET A 1 148 ? 19.324 -0.760 -13.944 1.00 83.44 148 MET A C 1
ATOM 1175 O O . MET A 1 148 ? 19.201 -1.059 -12.755 1.00 83.44 148 MET A O 1
ATOM 1179 N N . PRO A 1 149 ? 20.522 -0.436 -14.466 1.00 81.19 149 PRO A N 1
ATOM 1180 C CA . PRO A 1 149 ? 21.664 -0.148 -13.608 1.00 81.19 149 PRO A CA 1
ATOM 1181 C C . PRO A 1 149 ? 21.371 1.121 -12.795 1.00 81.19 149 PRO A C 1
ATOM 1183 O O . PRO A 1 149 ? 21.003 2.138 -13.372 1.00 81.19 149 PRO A O 1
ATOM 1186 N N . GLY A 1 150 ? 21.527 1.044 -11.471 1.00 73.12 150 GLY A N 1
ATOM 1187 C CA . GLY A 1 150 ? 21.257 2.169 -10.569 1.00 73.12 150 GLY A CA 1
ATOM 1188 C C . GLY A 1 150 ? 19.774 2.408 -10.281 1.00 73.12 150 GLY A C 1
ATOM 1189 O O . GLY A 1 150 ? 19.336 3.547 -10.348 1.00 73.12 150 GLY A O 1
ATOM 1190 N N . GLY A 1 151 ? 18.993 1.355 -9.989 1.00 72.00 151 GLY A N 1
ATOM 1191 C CA . GLY A 1 151 ? 17.698 1.516 -9.297 1.00 72.00 151 GLY A CA 1
ATOM 1192 C C . GLY A 1 151 ? 17.877 2.159 -7.910 1.00 72.00 151 GLY A C 1
ATOM 1193 O O . GLY A 1 151 ? 18.822 2.907 -7.704 1.00 72.00 151 GLY A O 1
ATOM 1194 N N . ASP A 1 152 ? 17.048 1.834 -6.919 1.00 57.06 152 ASP A N 1
ATOM 1195 C CA . ASP A 1 152 ? 17.213 2.387 -5.557 1.00 57.06 152 ASP A CA 1
ATOM 1196 C C . ASP A 1 152 ? 18.408 1.758 -4.792 1.00 57.06 152 ASP A C 1
ATOM 1198 O O . ASP A 1 152 ? 18.246 1.128 -3.744 1.00 57.06 152 ASP A O 1
ATOM 1202 N N . LYS A 1 153 ? 19.620 1.882 -5.347 1.00 42.81 153 LYS A N 1
ATOM 1203 C CA . LYS A 1 153 ? 20.915 1.494 -4.776 1.00 42.81 153 LYS A CA 1
ATOM 1204 C C . LYS A 1 153 ? 21.923 2.625 -4.897 1.00 42.81 153 LYS A C 1
ATOM 1206 O O . LYS A 1 153 ? 22.075 3.143 -6.024 1.00 42.81 153 LYS A O 1
#